Protein AF-A0A380JTF1-F1 (afdb_monomer_lite)

Sequence (58 aa):
MQETIKQYLEFRKRFTKREWFELNKNIEAQFAKKADQLKLDDSDLEEIVANYSFWNKD

Structure (mmCIF, N/CA/C/O backbone):
data_AF-A0A380JTF1-F1
#
_entry.id   AF-A0A380JTF1-F1
#
loop_
_atom_site.group_PDB
_atom_site.id
_atom_site.type_symbol
_atom_site.label_atom_id
_atom_site.label_alt_id
_atom_site.label_comp_id
_atom_site.label_asym_id
_atom_site.label_entity_id
_atom_site.label_seq_id
_atom_site.pdbx_PDB_ins_code
_atom_site.Cartn_x
_atom_site.Cartn_y
_atom_site.Cartn_z
_atom_site.occupancy
_atom_site.B_iso_or_equiv
_atom_site.auth_seq_id
_atom_site.auth_comp_id
_atom_site.auth_asym_id
_atom_site.auth_atom_id
_atom_site.pdbx_PDB_model_num
ATOM 1 N N . MET A 1 1 ? -12.719 -11.021 8.379 1.00 93.69 1 MET A N 1
ATOM 2 C CA . MET A 1 1 ? -12.867 -9.634 7.882 1.00 93.69 1 MET A CA 1
ATOM 3 C C . MET A 1 1 ? -12.389 -8.592 8.879 1.00 93.69 1 MET A C 1
ATOM 5 O O . MET A 1 1 ? -11.400 -7.948 8.575 1.00 93.69 1 MET A O 1
ATOM 9 N N . GLN A 1 2 ? -13.013 -8.424 10.053 1.00 97.00 2 GLN A N 1
ATOM 10 C CA . GLN A 1 2 ? -12.569 -7.407 11.026 1.00 97.00 2 GLN A CA 1
ATOM 11 C C . GLN A 1 2 ? -11.104 -7.586 11.457 1.00 97.00 2 GLN A C 1
ATOM 13 O O . GLN A 1 2 ? -10.336 -6.631 11.408 1.00 97.00 2 GLN A O 1
ATOM 18 N N . GLU A 1 3 ? -10.691 -8.813 11.782 1.00 97.31 3 GLU A N 1
ATOM 19 C CA . GLU A 1 3 ? -9.297 -9.090 12.155 1.00 97.31 3 GLU A CA 1
ATOM 20 C C . GLU A 1 3 ? -8.322 -8.864 10.987 1.00 97.31 3 GLU A C 1
ATOM 22 O O . GLU A 1 3 ? -7.276 -8.253 11.158 1.00 97.31 3 GLU A O 1
ATOM 27 N N . THR A 1 4 ? -8.706 -9.251 9.768 1.00 97.69 4 THR A N 1
ATOM 28 C CA . THR A 1 4 ? -7.931 -8.989 8.543 1.00 97.69 4 THR A CA 1
ATOM 29 C C . THR A 1 4 ? -7.701 -7.491 8.329 1.00 97.69 4 THR A C 1
ATOM 31 O O . THR A 1 4 ? -6.590 -7.060 8.032 1.00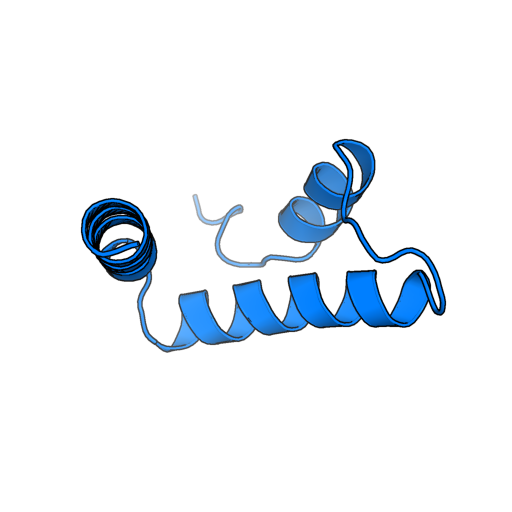 97.69 4 THR A O 1
ATOM 34 N N . ILE A 1 5 ? -8.744 -6.677 8.524 1.00 97.56 5 ILE A N 1
ATOM 35 C CA . ILE A 1 5 ? -8.654 -5.216 8.425 1.00 97.56 5 ILE A CA 1
ATOM 36 C C . ILE A 1 5 ? -7.739 -4.668 9.524 1.00 97.56 5 ILE A C 1
ATOM 38 O O . ILE A 1 5 ? -6.909 -3.804 9.255 1.00 97.56 5 ILE A O 1
ATOM 42 N N . LYS A 1 6 ? -7.838 -5.187 10.752 1.00 98.06 6 LYS A N 1
ATOM 43 C CA . LYS A 1 6 ? -6.972 -4.782 11.864 1.00 98.06 6 LYS A CA 1
ATOM 44 C C . LYS A 1 6 ? -5.496 -5.068 11.570 1.00 98.06 6 LYS A C 1
ATOM 46 O O . LYS A 1 6 ? -4.667 -4.178 11.736 1.00 98.06 6 LYS A O 1
ATOM 51 N N . GLN A 1 7 ? -5.177 -6.260 11.069 1.00 98.12 7 GLN A N 1
ATOM 52 C CA . GLN A 1 7 ? -3.818 -6.634 10.663 1.00 98.12 7 GLN A CA 1
ATOM 53 C C . GLN A 1 7 ? -3.279 -5.720 9.558 1.00 98.12 7 GLN A C 1
ATOM 55 O O . GLN A 1 7 ? -2.146 -5.246 9.646 1.00 98.12 7 GLN A O 1
ATOM 60 N N . TYR A 1 8 ? -4.108 -5.407 8.559 1.00 96.44 8 TYR A N 1
ATOM 61 C CA . TYR A 1 8 ? -3.751 -4.455 7.509 1.00 96.44 8 TYR A CA 1
ATOM 62 C C . TYR A 1 8 ? -3.456 -3.054 8.068 1.00 96.44 8 TYR A C 1
ATOM 64 O O . TYR A 1 8 ? -2.464 -2.434 7.687 1.00 96.44 8 TYR A O 1
ATOM 72 N N . LEU A 1 9 ? -4.276 -2.554 8.998 1.00 97.06 9 LEU A N 1
ATOM 73 C CA . LEU A 1 9 ? -4.059 -1.242 9.613 1.00 97.06 9 LEU A CA 1
ATOM 74 C C . LEU A 1 9 ? -2.765 -1.196 10.437 1.00 97.06 9 LEU A C 1
ATOM 76 O O . LEU A 1 9 ? -2.035 -0.209 10.356 1.00 97.06 9 LEU A O 1
ATOM 80 N N . GLU A 1 10 ? -2.444 -2.252 11.186 1.00 97.62 10 GLU A N 1
ATOM 81 C CA . GLU A 1 10 ? -1.171 -2.342 11.917 1.00 97.62 10 GLU A CA 1
ATOM 82 C C . GLU A 1 10 ? 0.038 -2.417 10.976 1.00 97.62 10 GLU A C 1
ATOM 84 O O . GLU A 1 10 ? 1.056 -1.770 11.223 1.00 97.62 10 GLU A O 1
ATOM 89 N N . PHE A 1 11 ? -0.077 -3.130 9.853 1.00 96.00 11 PHE A N 1
ATOM 90 C CA . PHE A 1 11 ? 0.949 -3.116 8.810 1.00 96.00 11 PHE A CA 1
ATOM 91 C C . PHE A 1 11 ? 1.123 -1.712 8.210 1.00 96.00 11 PHE A C 1
ATOM 93 O O . PHE A 1 11 ? 2.239 -1.195 8.157 1.00 96.00 11 PHE A O 1
ATOM 100 N N . ARG A 1 12 ? 0.019 -1.046 7.840 1.00 95.38 12 ARG A N 1
ATOM 101 C CA . ARG A 1 12 ? 0.020 0.314 7.282 1.00 95.38 12 ARG A CA 1
ATOM 102 C C . ARG A 1 12 ? 0.707 1.321 8.202 1.00 95.38 12 ARG A C 1
ATOM 104 O O . ARG A 1 12 ? 1.380 2.223 7.703 1.00 95.38 12 ARG A O 1
ATOM 111 N N . LYS A 1 13 ? 0.534 1.206 9.521 1.00 96.06 13 LYS A N 1
ATOM 112 C CA . LYS A 1 13 ? 1.118 2.138 10.504 1.00 96.06 13 LYS A CA 1
ATOM 113 C C . LYS A 1 13 ? 2.649 2.171 10.495 1.00 96.06 13 LYS A C 1
ATOM 115 O O . LYS A 1 13 ? 3.211 3.161 10.946 1.00 96.06 13 LYS A O 1
ATOM 120 N N . ARG A 1 14 ? 3.315 1.143 9.957 1.00 94.75 14 ARG A N 1
ATOM 121 C CA . ARG A 1 14 ? 4.785 1.076 9.859 1.00 94.75 14 ARG A CA 1
ATOM 122 C C . ARG A 1 14 ? 5.382 2.081 8.871 1.00 94.75 14 ARG A C 1
ATOM 124 O O . ARG A 1 14 ? 6.585 2.295 8.895 1.00 94.75 14 ARG A O 1
ATOM 131 N N . PHE A 1 15 ? 4.556 2.683 8.016 1.00 94.88 15 PHE A N 1
ATOM 132 C CA . PHE A 1 15 ? 4.997 3.547 6.926 1.00 94.88 15 PHE A CA 1
ATOM 133 C C . PHE A 1 15 ? 4.510 4.986 7.116 1.00 94.88 15 PHE A C 1
ATOM 135 O O . PHE A 1 15 ? 3.340 5.242 7.432 1.00 94.88 15 PHE A O 1
ATOM 142 N N . THR A 1 16 ? 5.360 5.959 6.807 1.00 95.94 16 THR A N 1
ATOM 143 C CA . THR A 1 16 ? 4.933 7.343 6.573 1.00 95.94 16 THR A CA 1
ATOM 144 C C . THR A 1 16 ? 4.021 7.431 5.343 1.00 95.94 16 THR A C 1
ATOM 146 O O . THR A 1 16 ? 3.859 6.487 4.567 1.00 95.94 16 THR A O 1
ATOM 149 N N . LYS A 1 17 ? 3.385 8.590 5.125 1.00 95.69 17 LYS A N 1
ATOM 150 C CA . LYS A 1 17 ? 2.534 8.806 3.940 1.00 95.69 17 LYS A CA 1
ATOM 151 C C . LYS A 1 17 ? 3.297 8.593 2.625 1.00 95.69 17 LYS A C 1
ATOM 153 O O . LYS A 1 17 ? 2.727 8.038 1.692 1.00 95.69 17 LYS A O 1
ATOM 158 N N . ARG A 1 18 ? 4.554 9.044 2.557 1.00 94.69 18 ARG A N 1
ATOM 159 C CA . ARG A 1 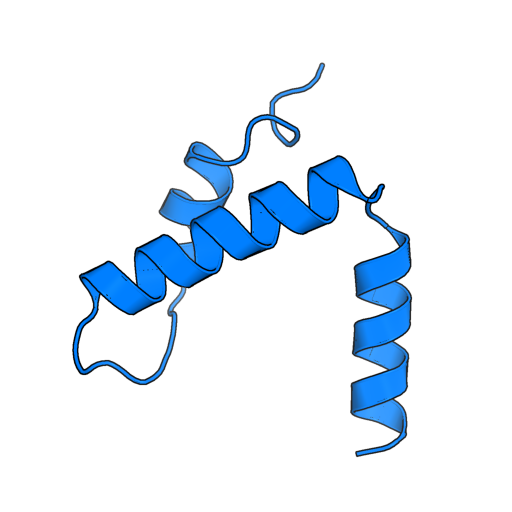18 ? 5.376 8.979 1.340 1.00 94.69 18 ARG A CA 1
ATOM 160 C C . ARG A 1 18 ? 5.864 7.559 1.062 1.00 94.69 18 ARG A C 1
ATOM 162 O O . ARG A 1 18 ? 5.714 7.090 -0.056 1.00 94.69 18 ARG A O 1
ATOM 169 N N . GLU A 1 19 ? 6.357 6.884 2.093 1.00 94.81 19 GLU A N 1
ATOM 170 C CA . GLU A 1 19 ? 6.712 5.461 2.063 1.00 94.81 19 GLU A CA 1
ATOM 171 C C . GLU A 1 19 ? 5.530 4.609 1.603 1.00 94.81 19 GLU A C 1
ATOM 173 O O . GLU A 1 19 ? 5.615 3.879 0.625 1.00 94.81 19 GLU A O 1
ATOM 178 N N . TRP A 1 20 ? 4.361 4.792 2.217 1.00 96.00 20 TRP A N 1
ATOM 179 C CA . TRP A 1 20 ? 3.175 4.048 1.811 1.00 96.00 20 TRP A CA 1
ATOM 180 C C . TRP A 1 20 ? 2.790 4.279 0.345 1.00 96.00 20 TRP A C 1
ATOM 182 O O . TRP A 1 20 ? 2.442 3.336 -0.363 1.00 96.00 20 TRP A O 1
ATOM 192 N N . PHE A 1 21 ? 2.834 5.530 -0.114 1.00 95.25 21 PHE A N 1
ATOM 193 C CA . PHE A 1 21 ? 2.521 5.867 -1.501 1.00 95.25 21 PHE A CA 1
ATOM 194 C C . PHE A 1 21 ? 3.459 5.159 -2.485 1.00 95.25 21 PHE A C 1
ATOM 196 O O . PHE A 1 21 ? 2.997 4.596 -3.474 1.00 95.25 21 PHE A O 1
ATOM 203 N N . GLU A 1 22 ? 4.759 5.152 -2.201 1.00 94.75 22 GLU A N 1
ATOM 204 C CA . GLU A 1 22 ? 5.744 4.518 -3.074 1.00 94.75 22 GLU A CA 1
ATOM 205 C C . GLU A 1 22 ? 5.611 2.991 -3.096 1.00 94.75 22 GLU A C 1
ATOM 207 O O . GLU A 1 22 ? 5.648 2.396 -4.171 1.00 94.75 22 GLU A O 1
ATOM 212 N N . LEU A 1 23 ? 5.355 2.365 -1.941 1.00 94.19 23 LEU A N 1
ATOM 213 C CA . LEU A 1 23 ? 5.112 0.923 -1.863 1.00 94.19 23 LEU A CA 1
ATOM 214 C C . LEU A 1 23 ? 3.926 0.518 -2.748 1.00 94.19 23 LEU A C 1
ATOM 216 O O . LEU A 1 23 ? 4.040 -0.407 -3.548 1.00 94.19 23 LEU A O 1
ATOM 220 N N . ASN A 1 24 ? 2.806 1.246 -2.656 1.00 94.44 24 ASN A N 1
ATOM 221 C CA . ASN A 1 24 ? 1.638 0.963 -3.495 1.00 94.44 24 ASN A CA 1
ATOM 222 C C . ASN A 1 24 ? 1.924 1.210 -4.974 1.00 94.44 24 ASN A C 1
ATOM 224 O O . ASN A 1 24 ? 1.499 0.419 -5.803 1.00 94.44 24 ASN A O 1
ATOM 228 N N . LYS A 1 25 ? 2.682 2.256 -5.318 1.00 93.69 25 LYS A N 1
ATOM 229 C CA . LYS A 1 25 ? 3.074 2.503 -6.711 1.00 93.69 25 LYS A CA 1
ATOM 230 C C . LYS A 1 25 ? 3.827 1.307 -7.308 1.00 93.69 25 LYS A C 1
ATOM 232 O O . LYS A 1 25 ? 3.556 0.937 -8.446 1.00 93.69 25 LYS A O 1
ATOM 237 N N . ASN A 1 26 ? 4.743 0.702 -6.554 1.00 92.44 26 ASN A N 1
ATOM 238 C CA . ASN A 1 26 ? 5.510 -0.453 -7.028 1.00 92.44 26 ASN A CA 1
ATOM 239 C C . ASN A 1 26 ? 4.652 -1.721 -7.135 1.00 92.44 26 ASN A C 1
ATOM 241 O O . ASN A 1 26 ? 4.795 -2.461 -8.106 1.00 92.44 26 ASN A O 1
ATOM 245 N N . ILE A 1 27 ? 3.738 -1.938 -6.184 1.00 91.25 27 ILE A N 1
ATOM 246 C CA . ILE A 1 27 ? 2.747 -3.027 -6.224 1.00 91.25 27 ILE A CA 1
ATOM 247 C C . ILE A 1 27 ? 1.863 -2.907 -7.475 1.00 91.25 27 ILE A C 1
ATOM 249 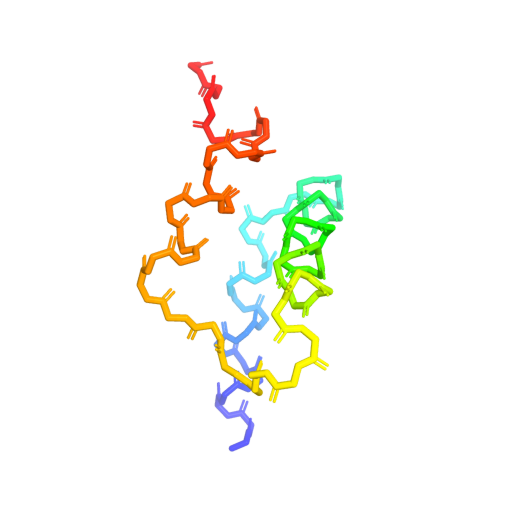O O . ILE A 1 27 ? 1.754 -3.856 -8.249 1.00 91.25 27 ILE A O 1
ATOM 253 N N . GLU A 1 28 ? 1.286 -1.728 -7.718 1.00 90.56 28 GLU A N 1
ATOM 254 C CA . GLU A 1 28 ? 0.442 -1.458 -8.891 1.00 90.56 28 GLU A CA 1
ATOM 255 C C . GLU A 1 28 ? 1.216 -1.622 -10.205 1.00 90.56 28 GLU A C 1
ATOM 257 O O . GLU A 1 28 ? 0.690 -2.156 -11.179 1.00 90.56 28 GLU A O 1
ATOM 262 N N . ALA A 1 29 ? 2.493 -1.225 -10.238 1.00 90.06 29 ALA A N 1
ATOM 263 C CA . ALA A 1 29 ? 3.343 -1.447 -11.403 1.00 90.06 29 ALA A CA 1
ATOM 264 C C . ALA A 1 29 ? 3.544 -2.944 -11.704 1.00 90.06 29 ALA A C 1
ATOM 266 O O . ALA A 1 29 ? 3.542 -3.319 -12.877 1.00 90.06 29 ALA A O 1
ATOM 267 N N . GLN A 1 30 ? 3.672 -3.805 -10.684 1.00 89.88 30 GLN A N 1
ATOM 268 C CA . GLN A 1 30 ? 3.727 -5.257 -10.906 1.00 89.88 30 GLN A CA 1
ATOM 269 C C . GLN A 1 30 ? 2.396 -5.816 -11.393 1.00 89.88 30 GLN A C 1
ATOM 271 O O . GLN A 1 30 ? 2.376 -6.583 -12.356 1.00 89.88 30 GLN A O 1
ATOM 276 N N . PHE A 1 31 ? 1.280 -5.383 -10.803 1.00 87.81 31 PHE A N 1
ATOM 277 C CA . PHE A 1 31 ? -0.042 -5.775 -11.294 1.00 87.81 31 PHE A CA 1
ATOM 278 C C . PHE A 1 31 ? -0.240 -5.387 -12.763 1.00 87.81 31 PHE A C 1
ATOM 280 O O . PHE A 1 31 ? -0.700 -6.205 -13.558 1.00 87.81 31 PHE A O 1
ATOM 287 N N . ALA A 1 32 ? 0.182 -4.182 -13.154 1.00 88.12 32 ALA A N 1
ATOM 288 C CA . ALA A 1 32 ? 0.104 -3.724 -14.538 1.00 88.12 32 ALA A CA 1
ATOM 289 C C . ALA A 1 32 ? 0.976 -4.559 -15.493 1.00 88.12 32 ALA A C 1
ATOM 291 O O . ALA A 1 32 ? 0.527 -4.887 -16.591 1.00 88.12 32 ALA A O 1
ATOM 292 N N . LYS A 1 33 ? 2.195 -4.948 -15.084 1.00 87.19 33 LYS A N 1
ATOM 293 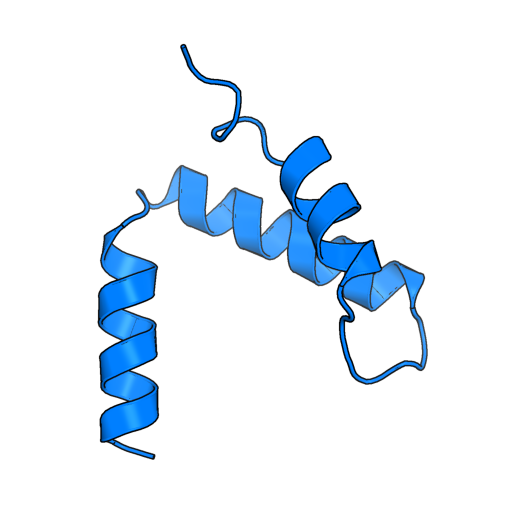C CA . LYS A 1 33 ? 3.060 -5.848 -15.874 1.00 87.19 33 LYS A CA 1
ATOM 294 C C . LYS A 1 33 ? 2.419 -7.217 -16.092 1.00 87.19 33 LYS A C 1
ATOM 296 O O . LYS A 1 33 ? 2.637 -7.836 -17.130 1.00 87.19 33 LYS A O 1
ATOM 301 N N . LYS A 1 34 ? 1.646 -7.687 -15.113 1.00 86.12 34 LYS A N 1
ATOM 302 C CA . LYS A 1 34 ? 1.060 -9.024 -15.120 1.00 86.12 34 LYS A CA 1
ATOM 303 C C . LYS A 1 34 ? -0.242 -9.151 -15.903 1.00 86.12 34 LYS A C 1
ATOM 305 O O . LYS A 1 34 ? -0.626 -10.298 -16.112 1.00 86.12 34 LYS A O 1
ATOM 310 N N . ALA A 1 35 ? -0.831 -8.034 -16.358 1.00 70.06 35 ALA A N 1
ATOM 311 C CA . ALA A 1 35 ? -1.954 -7.830 -17.297 1.00 70.06 35 ALA A CA 1
ATOM 312 C C . ALA A 1 35 ? -3.248 -8.662 -17.095 1.00 70.06 35 ALA A C 1
ATOM 314 O O . ALA A 1 35 ? -4.328 -8.107 -17.243 1.00 70.06 35 ALA A O 1
ATOM 315 N N . ASP A 1 36 ? -3.148 -9.932 -16.697 1.00 64.56 36 ASP A N 1
ATOM 316 C CA . ASP A 1 36 ? -4.215 -10.906 -16.453 1.00 64.56 36 ASP A CA 1
ATOM 317 C C . ASP A 1 36 ? -3.936 -11.859 -15.259 1.00 64.56 36 ASP A C 1
ATOM 319 O O . ASP A 1 36 ? -4.824 -12.613 -14.848 1.00 64.56 36 ASP A O 1
ATOM 323 N N . GLN A 1 37 ? -2.733 -11.865 -14.657 1.00 65.69 37 GLN A N 1
ATOM 324 C CA . GLN A 1 37 ? -2.492 -12.649 -13.434 1.00 65.69 37 GLN A CA 1
ATOM 325 C C . GLN A 1 37 ? -3.016 -11.897 -12.203 1.00 65.69 37 GLN A C 1
ATOM 327 O O . GLN A 1 37 ? -2.461 -10.895 -11.765 1.00 65.69 37 GLN A O 1
ATOM 332 N N . LEU A 1 38 ? -4.088 -12.426 -11.610 1.00 67.38 38 LEU A N 1
ATOM 333 C CA . LEU A 1 38 ? -4.782 -11.859 -10.443 1.00 67.38 38 LEU A CA 1
ATOM 334 C C . LEU A 1 38 ? -3.965 -11.852 -9.138 1.00 67.38 38 LEU A C 1
ATOM 336 O O . LEU A 1 38 ? -4.468 -11.387 -8.113 1.00 67.38 38 LEU A O 1
ATOM 340 N N . LYS A 1 39 ? -2.761 -12.431 -9.121 1.00 80.44 39 LYS A N 1
ATOM 341 C CA . LYS A 1 39 ? -1.994 -12.644 -7.892 1.00 80.44 39 LYS A CA 1
ATOM 342 C C . LYS A 1 39 ? -0.526 -12.321 -8.099 1.00 80.44 39 LYS A C 1
ATOM 344 O O . LYS A 1 39 ? 0.088 -12.806 -9.045 1.00 80.44 39 LYS A O 1
ATOM 349 N N . LEU A 1 40 ? 0.000 -11.550 -7.157 1.00 82.62 40 LEU A N 1
ATOM 350 C CA . LEU A 1 40 ? 1.431 -11.450 -6.951 1.00 82.62 40 LEU A CA 1
ATOM 351 C C . LEU A 1 40 ? 1.930 -12.749 -6.304 1.00 82.62 40 LEU A C 1
ATOM 353 O O . LEU A 1 40 ? 1.224 -13.344 -5.483 1.00 82.62 40 LEU A O 1
ATOM 357 N N . ASP A 1 41 ? 3.117 -13.180 -6.695 1.00 85.38 41 ASP A N 1
ATOM 358 C CA . ASP A 1 41 ? 3.835 -14.336 -6.173 1.00 85.38 41 ASP A CA 1
ATOM 359 C C . ASP A 1 41 ? 5.186 -13.904 -5.579 1.00 85.38 41 ASP A C 1
ATOM 361 O O . ASP A 1 41 ? 5.522 -12.719 -5.531 1.00 85.38 41 ASP A O 1
ATOM 365 N N . ASP A 1 42 ? 5.956 -14.874 -5.089 1.00 86.38 42 ASP A N 1
ATOM 366 C CA . ASP A 1 42 ? 7.219 -14.611 -4.397 1.00 86.38 42 ASP A CA 1
ATOM 367 C C . ASP A 1 42 ? 8.265 -13.926 -5.296 1.00 86.38 42 ASP A C 1
ATOM 369 O O . ASP A 1 42 ? 9.124 -13.214 -4.780 1.00 86.38 42 ASP A O 1
ATOM 373 N N . SER A 1 43 ? 8.177 -14.058 -6.627 1.00 83.50 43 SER A N 1
ATOM 374 C CA . SER A 1 43 ? 9.088 -13.351 -7.540 1.00 83.50 43 SER A CA 1
ATOM 375 C C . SER A 1 43 ? 8.772 -11.856 -7.654 1.00 83.50 43 SER A C 1
ATOM 377 O O . SER A 1 43 ? 9.678 -11.044 -7.843 1.00 83.50 43 SER A O 1
ATOM 379 N N . ASP A 1 44 ? 7.514 -11.450 -7.451 1.00 86.25 44 ASP A N 1
ATOM 380 C CA . ASP A 1 44 ? 7.142 -10.029 -7.439 1.00 86.25 44 ASP A CA 1
ATOM 381 C C . ASP A 1 44 ? 7.665 -9.305 -6.197 1.00 86.25 44 ASP A C 1
ATOM 383 O O . ASP A 1 44 ? 7.863 -8.086 -6.224 1.00 86.25 44 ASP A O 1
ATOM 387 N N . LEU A 1 45 ? 7.889 -10.039 -5.101 1.00 86.31 45 LEU A N 1
ATOM 388 C CA . LEU A 1 45 ? 8.444 -9.478 -3.874 1.00 86.31 45 LEU A CA 1
ATOM 389 C C . LEU A 1 45 ? 9.828 -8.880 -4.132 1.00 86.31 45 LEU A C 1
ATOM 391 O O . LEU A 1 45 ? 10.087 -7.754 -3.708 1.00 86.31 45 LEU A O 1
ATOM 395 N N . GLU A 1 46 ? 10.689 -9.606 -4.846 1.00 87.25 46 GLU A N 1
ATOM 396 C CA . GLU A 1 46 ? 12.044 -9.155 -5.179 1.00 87.25 46 GLU A CA 1
ATOM 397 C C . GLU A 1 46 ? 12.002 -7.850 -5.975 1.00 87.25 46 GLU A C 1
ATOM 399 O O . GLU A 1 46 ? 12.680 -6.879 -5.638 1.00 87.25 46 GLU A O 1
ATOM 404 N N . GLU A 1 47 ? 11.127 -7.788 -6.976 1.00 87.81 47 GLU A N 1
ATOM 405 C CA . GLU A 1 47 ? 10.988 -6.624 -7.841 1.00 87.81 47 GLU A CA 1
ATOM 406 C C . GLU A 1 47 ? 10.372 -5.417 -7.100 1.00 87.81 47 GLU A C 1
ATOM 408 O O . GLU A 1 47 ? 10.804 -4.278 -7.297 1.00 87.81 47 GLU A O 1
ATOM 413 N N . ILE A 1 48 ? 9.385 -5.620 -6.217 1.00 87.69 48 ILE A N 1
ATOM 414 C CA . ILE A 1 48 ? 8.801 -4.533 -5.406 1.00 87.69 48 ILE A CA 1
ATOM 415 C C . ILE A 1 48 ? 9.830 -3.978 -4.420 1.00 87.69 48 ILE A C 1
ATOM 417 O O . ILE A 1 48 ? 9.920 -2.756 -4.260 1.00 87.69 48 ILE A O 1
ATOM 421 N N . VAL A 1 49 ? 10.601 -4.857 -3.772 1.00 87.38 49 VAL A N 1
ATOM 422 C CA . VAL A 1 49 ? 11.639 -4.471 -2.809 1.00 87.38 49 VAL A CA 1
ATOM 423 C C . VAL A 1 49 ? 12.770 -3.724 -3.510 1.00 87.38 49 VAL A C 1
ATOM 425 O O . VAL A 1 49 ? 13.137 -2.642 -3.054 1.00 87.38 49 VAL A O 1
ATOM 428 N N . ALA A 1 50 ? 13.262 -4.233 -4.644 1.00 87.44 50 ALA A N 1
ATOM 429 C CA . ALA A 1 50 ? 14.342 -3.606 -5.407 1.00 87.44 50 ALA A CA 1
ATOM 430 C C . ALA A 1 50 ? 13.998 -2.179 -5.869 1.00 87.44 50 ALA A C 1
ATOM 432 O O . ALA A 1 50 ? 14.863 -1.305 -5.892 1.00 87.44 50 ALA A O 1
ATOM 433 N N . ASN A 1 51 ? 12.729 -1.926 -6.200 1.00 87.25 51 ASN A N 1
ATOM 434 C CA . ASN A 1 51 ? 12.265 -0.627 -6.690 1.00 87.25 51 ASN A CA 1
ATOM 435 C C . ASN A 1 51 ? 11.786 0.327 -5.585 1.00 87.25 51 ASN A C 1
ATOM 437 O O . ASN A 1 51 ? 11.374 1.451 -5.881 1.00 87.25 51 ASN A O 1
ATOM 441 N N . TYR A 1 52 ? 11.766 -0.098 -4.321 1.00 88.88 52 TYR A N 1
ATOM 442 C CA . TYR A 1 52 ? 11.295 0.733 -3.217 1.00 88.88 52 TYR A CA 1
ATOM 443 C C . TYR A 1 52 ? 12.466 1.422 -2.517 1.00 88.88 52 TYR A C 1
ATOM 445 O O . TYR A 1 52 ? 13.245 0.816 -1.781 1.00 88.88 52 TYR A O 1
ATOM 453 N N . SER A 1 53 ? 12.565 2.733 -2.716 1.00 86.38 53 SER A N 1
ATOM 454 C CA . SER A 1 53 ? 13.733 3.530 -2.335 1.00 86.38 53 SER A CA 1
ATOM 455 C C . SER A 1 53 ? 13.939 3.678 -0.827 1.00 86.38 53 SER A C 1
ATOM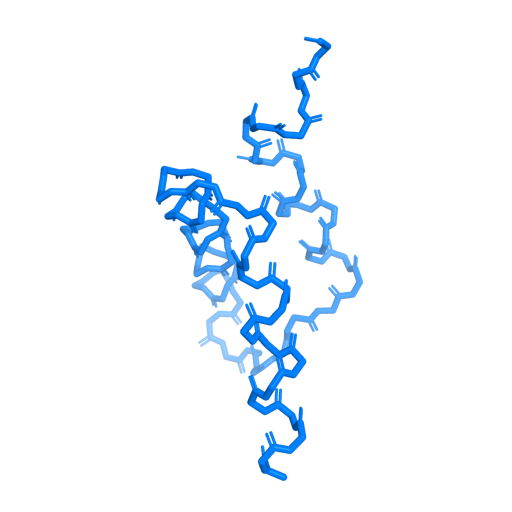 457 O O . SER A 1 53 ? 15.022 4.069 -0.397 1.00 86.38 53 SER A O 1
ATOM 459 N N . PHE A 1 54 ? 12.935 3.362 -0.004 1.00 83.88 54 PHE A N 1
ATOM 460 C CA . PHE A 1 54 ? 13.044 3.468 1.452 1.00 83.88 54 PHE A CA 1
ATOM 461 C C . PHE A 1 54 ? 13.542 2.188 2.142 1.00 83.88 54 PHE A C 1
ATOM 463 O O . PHE A 1 54 ? 13.831 2.256 3.331 1.00 83.88 54 PHE A O 1
ATOM 470 N N . TRP A 1 55 ? 13.666 1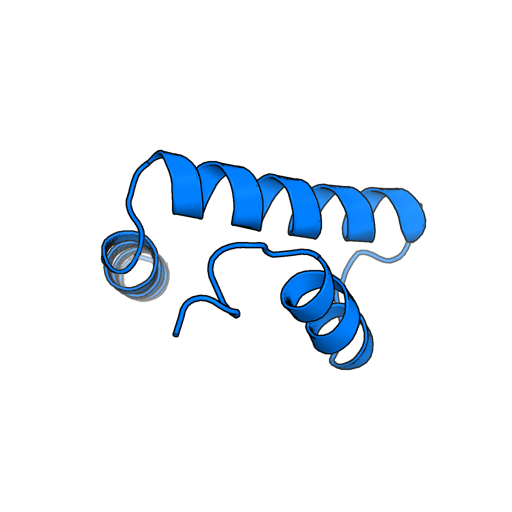.050 1.440 1.00 72.50 55 TRP A N 1
ATOM 471 C CA . TRP A 1 55 ? 14.261 -0.172 2.018 1.00 72.50 55 TRP A CA 1
ATOM 472 C C . TRP A 1 55 ? 15.791 -0.103 2.053 1.00 72.50 55 TRP A C 1
ATOM 474 O O . TRP A 1 55 ? 16.396 -0.659 2.959 1.00 72.50 55 TRP A O 1
ATOM 484 N N . ASN A 1 56 ? 16.403 0.631 1.120 1.00 63.69 56 ASN A N 1
ATOM 485 C CA . ASN A 1 56 ? 17.858 0.812 1.024 1.00 63.69 56 ASN A CA 1
ATOM 486 C C . ASN A 1 56 ? 18.355 2.047 1.794 1.00 63.69 56 ASN A C 1
ATOM 488 O O . ASN A 1 56 ? 19.352 2.658 1.414 1.00 63.69 56 ASN A O 1
ATOM 492 N N . LYS A 1 57 ? 17.622 2.472 2.827 1.00 57.06 57 LYS A N 1
ATOM 493 C CA . LYS A 1 57 ? 18.086 3.529 3.723 1.00 57.06 57 LYS A CA 1
ATOM 494 C C . LYS A 1 57 ? 18.880 2.892 4.855 1.00 57.06 57 LYS A C 1
ATOM 496 O O . LYS A 1 57 ? 18.279 2.376 5.794 1.00 57.06 57 LYS A O 1
ATOM 501 N N . ASP A 1 58 ? 20.200 2.936 4.714 1.00 52.16 58 ASP A N 1
ATOM 502 C CA . ASP A 1 58 ? 21.122 2.918 5.854 1.00 52.16 58 ASP A CA 1
ATOM 503 C C . ASP A 1 58 ? 20.778 4.045 6.849 1.00 52.16 58 ASP A C 1
ATOM 505 O O . ASP A 1 58 ? 20.396 5.156 6.393 1.00 52.16 58 ASP A O 1
#

Foldseek 3Di:
DVVVVVVVVVVVVVDDPVLVVLLVVLVVVVVVVVVPPPDDDPVSVVSSCVRRPVNPDD

Secondary structure (DSSP, 8-state):
-HHHHHHHHHHHTTS-HHHHHHHHHHHHHHHHHHTT-----HHHHHHHHHT-TTTT--

Radius of gyration: 12.77 Å; chains: 1; bounding box: 34×24×30 Å

pLDDT: mean 87.73, std 10.71, range [52.16, 98.12]

Organism: NCBI:txid99822